Protein AF-A0A9E2Q7W4-F1 (afdb_monomer_lite)

Structure (mmCIF, N/CA/C/O backbone):
data_AF-A0A9E2Q7W4-F1
#
_entry.id   AF-A0A9E2Q7W4-F1
#
loop_
_atom_site.group_PDB
_atom_site.id
_atom_site.type_symbol
_atom_site.label_atom_id
_atom_site.label_alt_id
_atom_site.label_comp_id
_atom_site.label_asym_id
_atom_site.label_entity_id
_atom_site.label_seq_id
_atom_site.pdbx_PDB_ins_code
_atom_site.Cartn_x
_atom_site.Cartn_y
_atom_site.Cartn_z
_atom_site.occupancy
_atom_site.B_iso_or_equiv
_atom_site.auth_seq_id
_atom_site.auth_comp_id
_atom_site.auth_asym_id
_atom_site.auth_atom_id
_atom_site.pdbx_PDB_model_num
ATOM 1 N N . MET A 1 1 ? -16.499 23.126 -1.987 1.00 32.62 1 MET A N 1
ATOM 2 C CA . MET A 1 1 ? -16.090 21.706 -2.023 1.00 32.62 1 MET A CA 1
ATOM 3 C C . MET A 1 1 ? -14.965 21.587 -3.031 1.00 32.62 1 MET A C 1
ATOM 5 O O . MET A 1 1 ? -15.229 21.824 -4.205 1.00 32.62 1 MET A O 1
ATOM 9 N N . PRO A 1 2 ? -13.710 21.384 -2.605 1.00 32.09 2 PRO A N 1
ATOM 10 C CA . PRO A 1 2 ? -12.609 21.330 -3.549 1.00 32.09 2 PRO A CA 1
ATOM 11 C C . PRO A 1 2 ? -12.716 20.025 -4.335 1.00 32.09 2 PRO A C 1
ATOM 13 O O . PRO A 1 2 ? -12.891 18.950 -3.761 1.00 32.09 2 PRO A O 1
ATOM 16 N N . GLY A 1 3 ? -12.701 20.165 -5.659 1.00 30.33 3 GLY A N 1
ATOM 17 C CA . GLY A 1 3 ? -12.830 19.070 -6.602 1.00 30.33 3 GLY A CA 1
ATOM 18 C C . GLY A 1 3 ? -11.755 18.015 -6.384 1.00 30.33 3 GLY A C 1
ATOM 19 O O . GLY A 1 3 ? -10.609 18.319 -6.052 1.00 30.33 3 GLY A O 1
ATOM 20 N N . VAL A 1 4 ? -12.151 16.763 -6.583 1.00 38.69 4 VAL A N 1
ATOM 21 C CA . VAL A 1 4 ? -11.257 15.610 -6.585 1.00 38.69 4 VAL A CA 1
ATOM 22 C C . VAL A 1 4 ? -10.368 15.744 -7.821 1.00 38.69 4 VAL A C 1
ATOM 24 O O . VAL A 1 4 ? -10.715 15.307 -8.916 1.00 38.69 4 VAL A O 1
ATOM 27 N N . ALA A 1 5 ? -9.253 16.457 -7.659 1.00 35.28 5 ALA A N 1
ATOM 28 C CA . ALA A 1 5 ? -8.206 16.550 -8.658 1.00 35.28 5 ALA A CA 1
ATOM 29 C C . ALA A 1 5 ? -7.738 15.128 -8.976 1.00 35.28 5 ALA A C 1
ATOM 31 O O . ALA A 1 5 ? -7.429 14.345 -8.074 1.00 35.28 5 ALA A O 1
ATOM 32 N N . GLY A 1 6 ? -7.756 14.791 -10.265 1.00 33.75 6 GLY A N 1
ATOM 33 C CA . GLY A 1 6 ? -7.394 13.476 -10.768 1.00 33.75 6 GLY A CA 1
ATOM 34 C C . GLY A 1 6 ? -6.060 12.990 -10.207 1.00 33.75 6 GLY A C 1
ATOM 35 O O . GLY A 1 6 ? -5.162 13.785 -9.942 1.00 33.75 6 GLY A O 1
ATOM 36 N N . SER A 1 7 ? -5.965 11.668 -10.039 1.00 37.84 7 SER A N 1
ATOM 37 C CA . SER A 1 7 ? -4.773 10.917 -9.637 1.00 37.84 7 SER A CA 1
ATOM 38 C C . SER A 1 7 ? -3.498 11.518 -10.243 1.00 37.84 7 SER A C 1
ATOM 40 O O . SER A 1 7 ? -3.127 11.234 -11.386 1.00 37.84 7 SER A O 1
ATOM 42 N N . SER A 1 8 ? -2.826 12.383 -9.482 1.00 36.53 8 SER A N 1
ATOM 43 C CA . SER A 1 8 ? -1.510 12.875 -9.841 1.00 36.53 8 SER A CA 1
ATOM 44 C C . SER A 1 8 ? -0.581 11.674 -9.737 1.00 36.53 8 SER A C 1
ATOM 46 O O . SER A 1 8 ? -0.469 11.028 -8.694 1.00 36.53 8 SER A O 1
ATOM 48 N N . ARG A 1 9 ? 0.057 11.296 -10.850 1.00 42.31 9 ARG A N 1
ATOM 49 C CA . ARG A 1 9 ? 1.160 10.336 -10.800 1.00 42.31 9 ARG A CA 1
ATOM 50 C C . ARG A 1 9 ? 2.258 10.977 -9.963 1.00 42.31 9 ARG A C 1
ATOM 52 O O . ARG A 1 9 ? 3.046 11.765 -10.478 1.00 42.31 9 ARG A O 1
ATOM 59 N N . VAL A 1 10 ? 2.283 10.655 -8.676 1.00 55.50 10 VAL A N 1
ATOM 60 C CA . VAL A 1 10 ? 3.348 11.066 -7.770 1.00 55.50 10 VAL A CA 1
ATOM 61 C C . VAL A 1 10 ? 4.650 10.535 -8.363 1.00 55.50 10 VAL A C 1
ATOM 63 O O . VAL A 1 10 ? 4.781 9.340 -8.646 1.00 55.50 10 VAL A O 1
ATOM 66 N N . SER A 1 11 ? 5.592 11.433 -8.654 1.00 67.69 11 SER A N 1
ATOM 67 C CA . SER A 1 11 ? 6.884 11.019 -9.203 1.00 67.69 11 SER A CA 1
ATOM 68 C C . SER A 1 11 ? 7.579 10.092 -8.200 1.00 67.69 11 SER A C 1
ATOM 70 O O . SER A 1 11 ? 7.410 10.256 -6.992 1.00 67.69 11 SER A O 1
ATOM 72 N N . ARG A 1 12 ? 8.383 9.122 -8.666 1.00 67.38 12 ARG A N 1
ATOM 73 C CA . ARG A 1 12 ? 9.131 8.217 -7.765 1.00 67.38 12 ARG A CA 1
ATOM 74 C C . ARG A 1 12 ? 9.903 8.981 -6.682 1.00 67.38 12 ARG A C 1
ATOM 76 O O . ARG A 1 12 ? 9.838 8.603 -5.524 1.00 67.38 12 ARG A O 1
ATOM 83 N N . ARG A 1 13 ? 10.479 10.131 -7.045 1.00 68.94 13 ARG A N 1
ATOM 84 C CA . ARG A 1 13 ? 11.173 11.044 -6.124 1.00 68.94 13 ARG A CA 1
ATOM 85 C C . ARG A 1 13 ? 10.277 11.578 -5.006 1.00 68.94 13 ARG A C 1
ATOM 87 O O . ARG A 1 13 ? 10.716 11.721 -3.875 1.00 68.94 13 ARG A O 1
ATOM 94 N N . GLN A 1 14 ? 9.024 11.884 -5.319 1.00 75.25 14 GLN A N 1
ATOM 95 C CA . GLN A 1 14 ? 8.074 12.401 -4.343 1.00 75.25 14 GLN A CA 1
ATOM 96 C C . GLN A 1 14 ? 7.533 11.282 -3.436 1.00 75.25 14 GLN A C 1
ATOM 98 O O . GLN A 1 14 ? 7.292 11.534 -2.261 1.00 75.25 14 GLN A O 1
ATOM 103 N N . MET A 1 15 ? 7.424 10.041 -3.929 1.00 71.88 15 MET A N 1
ATOM 104 C CA . MET A 1 15 ? 7.174 8.880 -3.059 1.00 71.88 15 MET A CA 1
ATOM 105 C C . MET A 1 15 ? 8.353 8.611 -2.121 1.00 71.88 15 MET A C 1
ATOM 107 O O . MET A 1 15 ? 8.132 8.370 -0.939 1.00 71.88 15 MET A O 1
ATOM 111 N N . ASP A 1 16 ? 9.590 8.702 -2.621 1.00 75.06 16 ASP A N 1
ATOM 112 C CA . ASP A 1 16 ? 10.787 8.532 -1.790 1.00 75.06 16 ASP A CA 1
ATOM 113 C C . ASP A 1 16 ? 10.833 9.582 -0.671 1.00 75.06 16 ASP A C 1
ATOM 115 O O . ASP A 1 16 ? 11.148 9.244 0.467 1.00 75.06 16 ASP A O 1
ATOM 119 N N . PHE A 1 17 ? 10.454 10.832 -0.958 1.00 77.94 17 PHE A N 1
ATOM 120 C CA . PHE A 1 17 ? 10.334 11.877 0.061 1.00 77.94 17 PHE A CA 1
ATOM 121 C C . PHE A 1 17 ? 9.271 11.542 1.120 1.00 77.94 17 PHE A C 1
ATOM 123 O O . PHE A 1 17 ? 9.559 11.588 2.312 1.00 77.94 17 PHE A O 1
ATOM 130 N N . LEU A 1 18 ? 8.061 11.157 0.697 1.00 76.75 18 LEU A N 1
ATOM 131 C CA . LEU A 1 18 ? 6.958 10.839 1.613 1.00 76.75 18 LEU A CA 1
ATOM 132 C C . LEU A 1 18 ? 7.257 9.623 2.502 1.00 76.75 18 LEU A C 1
ATOM 134 O O . LEU A 1 18 ? 6.888 9.615 3.672 1.00 76.75 18 LEU A O 1
ATOM 138 N N . PHE A 1 19 ? 7.923 8.600 1.966 1.00 80.31 19 PHE A N 1
ATOM 139 C CA . PHE A 1 19 ? 8.198 7.365 2.705 1.00 80.31 19 PHE A CA 1
ATOM 140 C C . PHE A 1 19 ? 9.473 7.413 3.555 1.00 80.31 19 PHE A C 1
ATOM 142 O O . PHE A 1 19 ? 9.683 6.522 4.371 1.00 80.31 19 PHE A O 1
ATOM 149 N N . ASN A 1 20 ? 10.316 8.436 3.407 1.00 82.62 20 ASN A N 1
ATOM 150 C CA . ASN A 1 20 ? 11.450 8.669 4.307 1.00 82.62 20 ASN A CA 1
ATOM 151 C C . ASN A 1 20 ? 11.136 9.697 5.405 1.00 82.62 20 ASN A C 1
ATOM 153 O O . ASN A 1 20 ? 12.053 10.154 6.085 1.00 82.62 20 ASN A O 1
ATOM 157 N N . SER A 1 21 ? 9.863 10.061 5.605 1.00 87.25 21 SER A N 1
ATOM 158 C CA . SER A 1 21 ? 9.488 10.880 6.759 1.00 87.25 21 SER A CA 1
ATOM 159 C C . SER A 1 21 ? 9.788 10.116 8.063 1.00 87.25 21 SER A C 1
ATOM 161 O O . SER A 1 21 ? 9.582 8.895 8.112 1.00 87.25 21 SER A O 1
ATOM 163 N N . PRO A 1 22 ? 10.261 10.790 9.128 1.00 88.94 22 PRO A N 1
ATOM 164 C CA . PRO A 1 22 ? 10.526 10.142 10.412 1.00 88.94 22 PRO A CA 1
ATOM 165 C C . PRO A 1 22 ? 9.306 9.399 10.968 1.00 88.94 22 PRO A C 1
ATOM 167 O O . PRO A 1 22 ? 9.436 8.300 11.504 1.00 88.94 22 PRO A O 1
ATOM 170 N N . GLU A 1 23 ? 8.109 9.960 10.785 1.00 89.69 23 GLU A N 1
ATOM 171 C CA . GLU A 1 23 ? 6.844 9.356 11.203 1.00 89.69 23 GLU A CA 1
ATOM 172 C C . GLU A 1 23 ? 6.563 8.067 10.431 1.00 89.69 23 GLU A C 1
ATOM 174 O O . GLU A 1 23 ? 6.182 7.058 11.023 1.00 89.69 23 GLU A O 1
ATOM 179 N N . PHE A 1 24 ? 6.770 8.073 9.111 1.00 87.81 24 PHE A N 1
ATOM 180 C CA . PHE A 1 24 ? 6.562 6.887 8.288 1.00 87.81 24 PHE A CA 1
ATOM 181 C C . PHE A 1 24 ? 7.545 5.775 8.660 1.00 87.81 24 PHE A C 1
ATOM 183 O O . PHE A 1 24 ? 7.130 4.634 8.864 1.00 87.81 24 PHE A O 1
ATOM 190 N N . VAL A 1 25 ? 8.835 6.103 8.783 1.00 90.12 25 VAL A N 1
ATOM 191 C CA . VAL A 1 25 ? 9.883 5.143 9.158 1.00 90.12 25 VAL A CA 1
ATOM 192 C C . VAL A 1 25 ? 9.611 4.567 10.550 1.00 90.12 25 VAL A C 1
ATOM 194 O O . VAL A 1 25 ? 9.680 3.350 10.728 1.00 90.12 25 VAL A O 1
ATOM 197 N N . GLY A 1 26 ? 9.232 5.415 11.511 1.00 90.25 26 GLY A N 1
ATOM 198 C CA . GLY A 1 26 ? 8.861 4.998 12.862 1.00 90.25 26 GLY A CA 1
ATOM 199 C C . GLY A 1 26 ? 7.664 4.048 12.872 1.00 90.25 26 GLY A C 1
ATOM 200 O O . GLY A 1 26 ? 7.756 2.948 13.415 1.00 90.25 26 GLY A O 1
ATOM 201 N N . ASN A 1 27 ? 6.574 4.418 12.194 1.00 88.94 27 ASN A N 1
ATOM 202 C CA . ASN A 1 27 ? 5.373 3.585 12.083 1.00 88.94 27 ASN A CA 1
ATOM 203 C C . ASN A 1 27 ? 5.659 2.246 11.396 1.00 88.94 27 ASN A C 1
ATOM 205 O O . ASN A 1 27 ? 5.178 1.201 11.844 1.00 88.94 27 ASN A O 1
ATOM 209 N N . LEU A 1 28 ? 6.452 2.259 10.320 1.00 86.44 28 LEU A N 1
ATOM 210 C CA . LEU A 1 28 ? 6.853 1.039 9.630 1.00 86.44 28 LEU A CA 1
ATOM 211 C C . LEU A 1 28 ? 7.684 0.145 10.550 1.00 86.44 28 LEU A C 1
ATOM 213 O O . LEU A 1 28 ? 7.425 -1.053 10.599 1.00 86.44 28 LEU A O 1
ATOM 217 N N . GLY A 1 29 ? 8.615 0.721 11.313 1.00 89.31 29 GLY A N 1
ATOM 218 C CA . GLY A 1 29 ? 9.413 0.000 12.299 1.00 89.31 29 GLY A CA 1
ATOM 219 C C . GLY A 1 29 ? 8.557 -0.646 13.389 1.00 89.31 29 GLY A C 1
ATOM 220 O O . GLY A 1 29 ? 8.735 -1.823 13.708 1.00 89.31 29 GLY A O 1
ATOM 221 N N . THR A 1 30 ? 7.555 0.072 13.905 1.00 87.69 30 THR A N 1
ATOM 222 C CA . THR A 1 30 ? 6.566 -0.487 14.839 1.00 87.69 30 THR A CA 1
ATOM 223 C C . THR A 1 30 ? 5.801 -1.652 14.213 1.00 87.69 30 THR A C 1
ATOM 2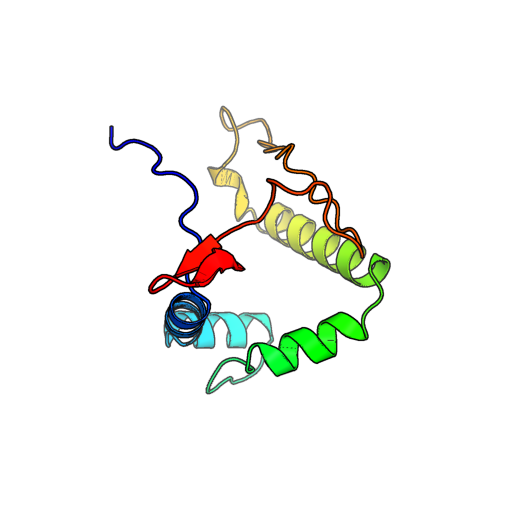25 O O . THR A 1 30 ? 5.679 -2.711 14.831 1.00 87.69 30 THR A O 1
ATOM 228 N N . LEU A 1 31 ? 5.329 -1.495 12.972 1.00 81.12 31 LEU A N 1
ATOM 229 C CA . LEU A 1 31 ? 4.571 -2.525 12.262 1.00 81.12 31 LEU A CA 1
ATOM 230 C C . LEU A 1 31 ? 5.417 -3.775 11.983 1.00 81.12 31 LEU A C 1
ATOM 232 O O . LEU A 1 31 ? 4.943 -4.897 12.163 1.00 81.12 31 LEU A O 1
ATOM 236 N N . SER A 1 32 ? 6.672 -3.592 11.571 1.00 82.31 32 SER A N 1
ATOM 237 C CA . SER A 1 32 ? 7.608 -4.683 11.297 1.00 82.31 32 SER A CA 1
ATOM 238 C C . SER A 1 32 ? 8.280 -5.237 12.552 1.00 82.31 32 SER A C 1
ATOM 240 O O . SER A 1 32 ? 9.013 -6.218 12.451 1.00 82.31 32 SER A O 1
ATOM 242 N N . ARG A 1 33 ? 8.056 -4.620 13.722 1.00 87.56 33 ARG A N 1
ATOM 243 C CA . ARG A 1 33 ? 8.754 -4.909 14.987 1.00 87.56 33 ARG A CA 1
ATOM 244 C C . ARG A 1 33 ? 10.278 -4.840 14.841 1.00 87.56 33 ARG A C 1
ATOM 246 O O . ARG A 1 33 ? 11.002 -5.687 15.357 1.00 87.56 33 ARG A O 1
ATOM 253 N N . GLN A 1 34 ? 10.759 -3.843 14.103 1.00 88.19 34 GLN A N 1
ATOM 254 C CA . GLN A 1 34 ? 12.182 -3.606 13.858 1.00 88.19 34 GLN A CA 1
ATOM 255 C C . GLN A 1 34 ? 12.502 -2.128 14.047 1.00 88.19 34 GLN A C 1
ATOM 257 O O . GLN A 1 34 ? 11.691 -1.262 13.731 1.00 88.19 34 GLN A O 1
ATOM 262 N N . LYS A 1 35 ? 13.709 -1.827 14.526 1.00 88.12 35 LYS A N 1
ATOM 263 C CA . LYS A 1 35 ? 14.220 -0.459 14.489 1.00 88.12 35 LYS A CA 1
ATOM 264 C C . LYS A 1 35 ? 14.693 -0.170 13.065 1.00 88.12 35 LYS A C 1
ATOM 266 O O . LYS A 1 35 ? 15.587 -0.852 12.572 1.00 88.12 35 LYS A O 1
ATOM 271 N N . LEU A 1 36 ? 14.069 0.804 12.412 1.00 86.94 36 LEU A N 1
ATOM 272 C CA . LEU A 1 36 ? 14.421 1.236 11.064 1.00 86.94 36 LEU A CA 1
ATOM 273 C C . LEU A 1 36 ? 14.978 2.656 11.129 1.00 86.94 36 LEU A C 1
ATOM 275 O O . LEU A 1 36 ? 14.326 3.541 11.671 1.00 86.94 36 LEU A O 1
ATOM 279 N N . ASP A 1 37 ? 16.156 2.866 10.547 1.00 83.50 37 ASP A N 1
ATOM 280 C CA . ASP A 1 37 ? 16.730 4.209 10.387 1.00 83.50 37 ASP A CA 1
ATOM 281 C C . ASP A 1 37 ? 16.289 4.854 9.060 1.00 83.50 37 ASP A C 1
ATOM 283 O O . ASP A 1 37 ? 16.262 6.073 8.923 1.00 83.50 37 ASP A O 1
ATOM 287 N N . ARG A 1 38 ? 15.931 4.029 8.066 1.00 82.62 38 ARG A N 1
ATOM 288 C CA . ARG A 1 38 ? 15.388 4.442 6.764 1.00 82.62 38 ARG A CA 1
ATOM 289 C C . ARG A 1 38 ? 14.588 3.313 6.123 1.00 82.62 38 ARG A C 1
ATOM 291 O O . ARG A 1 38 ? 14.786 2.143 6.460 1.00 82.62 38 ARG A O 1
ATOM 298 N N . ILE A 1 39 ? 13.748 3.640 5.143 1.00 86.19 39 ILE A N 1
ATOM 299 C CA . ILE A 1 39 ? 13.078 2.612 4.340 1.00 86.19 39 ILE A CA 1
ATOM 300 C C . ILE A 1 39 ? 14.051 1.925 3.362 1.00 86.19 39 ILE A C 1
ATOM 302 O O . ILE A 1 39 ? 15.016 2.544 2.899 1.00 86.19 39 ILE A O 1
ATOM 306 N N . PRO A 1 40 ? 13.811 0.650 3.000 1.00 82.12 40 PRO A N 1
ATOM 307 C CA . PRO A 1 40 ? 14.538 0.006 1.913 1.00 82.12 40 PRO A CA 1
ATOM 308 C C . PRO A 1 40 ? 14.354 0.773 0.600 1.00 82.12 40 PRO A C 1
ATOM 310 O O . PRO A 1 40 ? 13.259 1.247 0.298 1.00 82.12 40 PRO A O 1
ATOM 313 N N . HIS A 1 41 ? 15.415 0.852 -0.207 1.00 82.12 41 HIS A N 1
ATOM 314 C CA . HIS A 1 41 ? 15.339 1.483 -1.523 1.00 82.12 41 HIS A CA 1
ATOM 315 C C . HIS A 1 41 ? 14.290 0.787 -2.405 1.00 82.12 41 HIS A C 1
ATOM 317 O O . HIS A 1 41 ? 14.113 -0.435 -2.330 1.00 82.12 41 HIS A O 1
ATOM 323 N N . ASN A 1 42 ? 13.625 1.553 -3.274 1.00 79.06 42 ASN A N 1
ATOM 324 C CA . ASN A 1 42 ? 12.548 1.053 -4.132 1.00 79.06 42 ASN A CA 1
ATOM 325 C C . ASN A 1 42 ? 12.993 -0.156 -4.973 1.00 79.06 42 ASN A C 1
ATOM 327 O O . ASN A 1 42 ? 12.273 -1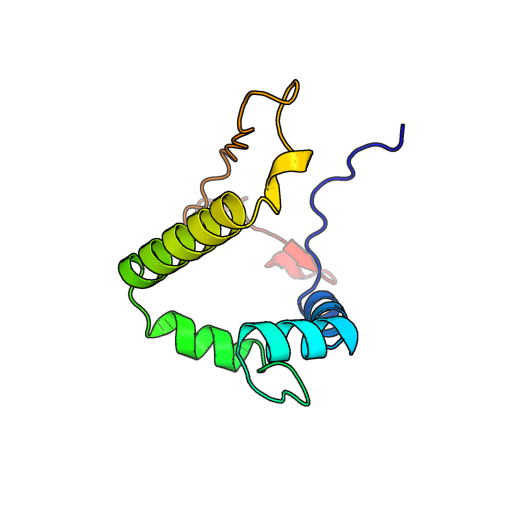.148 -5.071 1.00 79.06 42 ASN A O 1
ATOM 331 N N . ASP A 1 43 ? 14.224 -0.122 -5.491 1.00 82.62 43 ASP A N 1
ATOM 332 C CA . ASP A 1 43 ? 14.790 -1.238 -6.256 1.00 82.62 43 ASP A CA 1
ATOM 333 C C . ASP A 1 43 ? 14.902 -2.515 -5.422 1.00 82.62 43 ASP A C 1
ATOM 335 O O . ASP A 1 43 ? 14.555 -3.590 -5.905 1.00 82.62 43 ASP A O 1
ATOM 339 N N . THR A 1 44 ? 15.319 -2.414 -4.157 1.00 84.31 44 THR A N 1
ATOM 340 C CA . THR A 1 44 ? 15.415 -3.564 -3.247 1.00 84.31 44 THR A CA 1
ATOM 341 C C . THR A 1 44 ? 14.048 -4.208 -3.039 1.00 84.31 44 THR A C 1
ATOM 343 O O . THR A 1 44 ? 13.913 -5.429 -3.146 1.00 84.31 44 THR A O 1
ATOM 346 N N . LEU A 1 45 ? 13.015 -3.392 -2.812 1.00 83.56 45 LEU A N 1
ATOM 347 C CA . LEU A 1 45 ? 11.636 -3.870 -2.700 1.00 83.56 45 LEU A CA 1
ATOM 348 C C . LEU A 1 45 ? 11.161 -4.503 -4.011 1.00 83.56 45 LEU A C 1
ATOM 350 O O . LEU A 1 45 ? 10.557 -5.574 -4.000 1.00 83.56 45 LEU A O 1
ATOM 354 N N . ALA A 1 46 ? 11.476 -3.890 -5.153 1.00 86.00 46 ALA A N 1
ATOM 355 C CA . ALA A 1 46 ? 11.117 -4.422 -6.459 1.00 86.00 46 ALA A CA 1
ATOM 356 C C . ALA A 1 46 ? 11.785 -5.779 -6.732 1.00 86.00 46 ALA A C 1
ATOM 358 O O . ALA A 1 46 ? 11.125 -6.691 -7.231 1.00 86.00 46 ALA A O 1
ATOM 359 N N . TYR A 1 47 ? 13.068 -5.945 -6.396 1.00 89.88 47 TYR A N 1
ATOM 360 C CA . TYR A 1 47 ? 13.775 -7.221 -6.525 1.00 89.88 47 TYR A CA 1
ATOM 361 C C . TYR A 1 47 ? 13.168 -8.310 -5.643 1.00 89.88 47 TYR A C 1
ATOM 363 O O . TYR A 1 47 ? 13.014 -9.440 -6.107 1.00 89.88 47 TYR A O 1
ATOM 371 N N . LEU A 1 48 ? 12.787 -7.975 -4.408 1.00 87.50 48 LEU A N 1
ATOM 372 C CA . LEU A 1 48 ? 12.085 -8.896 -3.519 1.00 87.50 48 LEU A CA 1
ATOM 373 C C . LEU A 1 48 ? 10.737 -9.314 -4.120 1.00 87.50 48 LEU A C 1
ATOM 375 O O . LEU A 1 48 ? 10.473 -10.505 -4.262 1.00 87.50 48 LEU A O 1
ATOM 379 N N . CYS A 1 49 ? 9.916 -8.351 -4.544 1.00 87.00 49 CYS A N 1
ATOM 380 C CA . CYS A 1 49 ? 8.600 -8.616 -5.125 1.00 87.00 49 CYS A CA 1
ATOM 381 C C . CYS A 1 49 ? 8.667 -9.508 -6.371 1.00 87.00 49 CYS A C 1
ATOM 383 O O . CYS A 1 49 ? 7.789 -10.343 -6.555 1.00 87.00 49 CYS A O 1
ATOM 385 N N . ARG A 1 50 ? 9.717 -9.394 -7.199 1.00 89.88 50 ARG A N 1
ATOM 386 C CA . ARG A 1 50 ? 9.917 -10.280 -8.364 1.00 89.88 50 ARG A CA 1
ATOM 387 C C . ARG A 1 50 ? 10.125 -11.749 -7.990 1.00 89.88 50 ARG A C 1
ATOM 389 O O . ARG A 1 50 ? 9.910 -12.612 -8.832 1.00 89.88 50 ARG A O 1
ATOM 396 N N . ARG A 1 51 ? 10.573 -12.035 -6.765 1.00 92.56 51 ARG A N 1
ATOM 397 C CA . ARG A 1 51 ? 10.823 -13.398 -6.267 1.00 92.56 51 ARG A CA 1
ATOM 398 C C . ARG A 1 51 ? 9.624 -13.991 -5.527 1.00 92.56 51 ARG A C 1
ATOM 400 O O . ARG A 1 51 ? 9.621 -15.185 -5.248 1.00 92.56 51 ARG A O 1
ATOM 407 N N . ILE A 1 52 ? 8.623 -13.177 -5.198 1.00 91.88 52 ILE A N 1
ATOM 408 C CA . ILE A 1 52 ? 7.418 -13.617 -4.495 1.00 91.88 52 ILE A CA 1
ATOM 409 C C . ILE A 1 52 ? 6.356 -13.975 -5.534 1.00 91.88 52 ILE A C 1
ATOM 411 O O . ILE A 1 52 ? 6.084 -13.202 -6.453 1.00 91.88 52 ILE A O 1
ATOM 415 N N . SER A 1 53 ? 5.728 -15.144 -5.389 1.00 93.50 53 SER A N 1
ATOM 416 C CA . SER A 1 53 ? 4.655 -15.531 -6.306 1.00 93.50 53 SER A CA 1
ATOM 417 C C . SER A 1 53 ? 3.441 -14.595 -6.162 1.00 93.50 53 SER A C 1
ATOM 419 O O . SER A 1 53 ? 3.127 -14.147 -5.051 1.00 93.50 53 SER A O 1
ATOM 421 N N . PRO A 1 54 ? 2.689 -14.333 -7.246 1.00 90.69 54 PRO A N 1
ATOM 422 C CA . PRO A 1 54 ? 1.471 -13.525 -7.170 1.00 90.69 54 PRO A CA 1
ATOM 423 C C . PRO A 1 54 ? 0.457 -14.034 -6.132 1.00 90.69 54 PRO A C 1
ATOM 425 O O . PRO A 1 54 ? -0.209 -13.234 -5.473 1.00 90.69 54 PRO A O 1
ATOM 428 N N . ASN A 1 55 ? 0.376 -15.355 -5.933 1.00 93.69 55 ASN A N 1
ATOM 429 C CA . ASN A 1 55 ? -0.527 -15.971 -4.959 1.00 93.69 55 ASN A CA 1
ATOM 430 C C . ASN A 1 55 ? -0.131 -15.672 -3.507 1.00 93.69 55 ASN A C 1
ATOM 432 O O . ASN A 1 55 ? -1.010 -15.501 -2.661 1.00 93.69 55 ASN A O 1
ATOM 436 N N . GLU A 1 56 ? 1.164 -15.587 -3.196 1.00 92.69 56 GLU A N 1
ATOM 437 C CA . GLU A 1 56 ? 1.615 -15.172 -1.861 1.00 92.69 56 GLU A CA 1
ATOM 438 C C . GLU A 1 56 ? 1.294 -13.696 -1.603 1.00 92.69 56 GLU A C 1
ATOM 440 O O . GLU A 1 56 ? 0.762 -13.350 -0.549 1.00 92.69 56 GLU A O 1
ATOM 445 N N . LEU A 1 57 ? 1.508 -12.823 -2.595 1.00 89.81 57 LEU A N 1
ATOM 446 C CA . LEU A 1 57 ? 1.121 -11.411 -2.485 1.00 89.81 57 LEU A CA 1
ATOM 447 C C . LEU A 1 57 ? -0.394 -11.241 -2.302 1.00 89.81 57 LEU A C 1
ATOM 449 O O . LEU A 1 57 ? -0.836 -10.373 -1.547 1.00 89.81 57 LEU A O 1
ATOM 453 N N . HIS A 1 58 ? -1.202 -12.075 -2.963 1.00 91.00 58 HIS A N 1
ATOM 454 C CA . HIS A 1 58 ? -2.648 -12.089 -2.765 1.00 91.00 58 HIS A CA 1
ATOM 455 C C . HIS A 1 58 ? -3.018 -12.488 -1.329 1.00 91.00 58 HIS A C 1
ATOM 457 O O . HIS A 1 58 ? -3.797 -11.788 -0.679 1.00 91.00 58 HIS A O 1
ATOM 463 N N . ARG A 1 59 ? -2.417 -13.564 -0.802 1.00 93.94 59 ARG A N 1
ATOM 464 C CA . ARG A 1 59 ? -2.632 -14.012 0.583 1.00 93.94 59 ARG A CA 1
ATOM 465 C C . ARG A 1 59 ? -2.232 -12.949 1.602 1.00 93.94 59 ARG A C 1
ATOM 467 O O . ARG A 1 59 ? -3.001 -12.682 2.526 1.00 93.94 59 ARG A O 1
ATOM 474 N N . LEU A 1 60 ? -1.090 -12.292 1.397 1.00 90.69 60 LEU A N 1
ATOM 475 C CA . LEU A 1 60 ? -0.640 -11.186 2.239 1.00 90.69 60 LEU A CA 1
ATOM 476 C C . LEU A 1 60 ? -1.661 -10.041 2.253 1.00 90.69 60 LEU A C 1
ATOM 478 O O . LEU A 1 60 ? -2.042 -9.570 3.322 1.00 90.69 60 LEU A O 1
ATOM 482 N N . ARG A 1 61 ? -2.169 -9.633 1.084 1.00 90.44 61 ARG A N 1
ATOM 483 C CA . ARG A 1 61 ? -3.186 -8.574 0.987 1.00 90.44 61 ARG A CA 1
ATOM 484 C C . ARG A 1 61 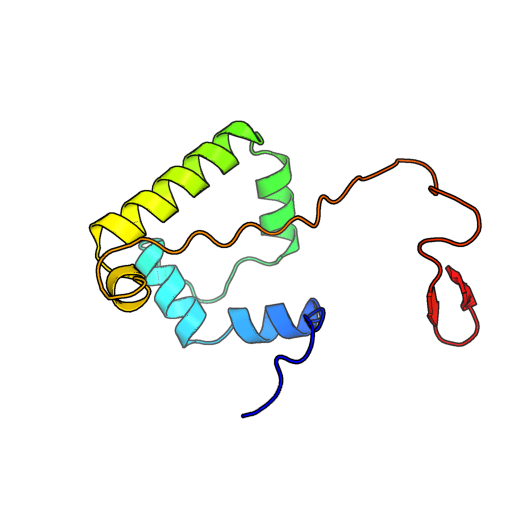? -4.460 -8.933 1.749 1.00 90.44 61 ARG A C 1
ATOM 486 O O . ARG A 1 61 ? -4.979 -8.103 2.491 1.00 90.44 61 ARG A O 1
ATOM 493 N N . VAL A 1 62 ? -4.946 -10.167 1.600 1.00 93.88 62 VAL A N 1
ATOM 494 C CA . VAL A 1 62 ? -6.118 -10.660 2.342 1.00 93.88 62 VAL A CA 1
ATOM 495 C C . VAL A 1 62 ? -5.868 -10.613 3.849 1.00 93.88 62 VAL A C 1
ATOM 497 O O . VAL A 1 62 ? -6.748 -10.195 4.602 1.00 93.88 62 VAL A O 1
ATOM 500 N N . HIS A 1 63 ? -4.674 -11.008 4.296 1.00 94.25 63 HIS A N 1
ATOM 501 C CA . HIS A 1 63 ? -4.297 -10.939 5.704 1.00 94.25 63 HIS A CA 1
ATOM 502 C C . HIS A 1 63 ? -4.296 -9.494 6.225 1.00 94.25 63 HIS A C 1
ATOM 504 O O . HIS A 1 63 ? -4.922 -9.223 7.246 1.00 94.25 63 HIS A O 1
ATOM 510 N N . MET A 1 64 ? -3.683 -8.554 5.497 1.00 90.81 64 MET A N 1
ATOM 511 C CA . MET A 1 64 ? -3.657 -7.134 5.872 1.00 90.81 64 MET A CA 1
ATOM 512 C C . MET A 1 64 ? -5.067 -6.547 6.007 1.00 90.81 64 MET A C 1
ATOM 514 O O . MET A 1 64 ? -5.378 -5.925 7.020 1.00 90.81 64 MET A O 1
ATOM 518 N N . VAL A 1 65 ? -5.945 -6.788 5.026 1.00 90.06 65 VAL A N 1
ATOM 519 C CA . VAL A 1 65 ? -7.335 -6.297 5.062 1.00 90.06 65 VAL A CA 1
ATOM 520 C C . VAL A 1 65 ? -8.095 -6.888 6.249 1.00 90.06 65 VAL A C 1
ATOM 522 O O . VAL A 1 65 ? -8.772 -6.161 6.973 1.00 90.06 65 VAL A O 1
ATOM 525 N N . ARG A 1 66 ? -7.949 -8.194 6.502 1.00 92.19 66 ARG A N 1
ATOM 526 C CA . ARG A 1 66 ? -8.561 -8.844 7.670 1.00 92.19 66 ARG A CA 1
ATOM 527 C C . ARG A 1 66 ? -8.083 -8.232 8.981 1.00 92.19 66 ARG A C 1
ATOM 529 O O . ARG A 1 66 ? -8.909 -8.017 9.863 1.00 92.19 66 ARG A O 1
ATOM 536 N N . SER A 1 67 ? -6.791 -7.942 9.110 1.00 91.75 67 SER A N 1
ATOM 537 C CA . SER A 1 67 ? -6.236 -7.308 10.308 1.00 91.75 67 SER A CA 1
ATOM 538 C C . SER A 1 67 ? -6.821 -5.915 10.534 1.00 91.75 67 SER A C 1
ATOM 540 O O . SER A 1 67 ? -7.247 -5.627 11.647 1.00 91.75 67 SER A O 1
ATOM 542 N N . LEU A 1 68 ? -6.950 -5.101 9.481 1.00 90.19 68 LEU A N 1
ATOM 543 C CA . LEU A 1 68 ? -7.556 -3.765 9.561 1.00 90.19 68 LEU A CA 1
ATOM 544 C C . LEU A 1 68 ? -9.041 -3.798 9.954 1.00 90.19 68 LEU A C 1
ATOM 546 O O . LEU A 1 68 ? -9.494 -2.968 10.741 1.00 90.19 68 LEU A O 1
ATOM 550 N N . ILE A 1 69 ? -9.800 -4.770 9.437 1.00 89.50 69 ILE A N 1
ATOM 551 C CA . ILE A 1 69 ? -11.202 -4.980 9.830 1.00 89.50 69 ILE A CA 1
ATOM 552 C C . ILE A 1 69 ? -11.278 -5.405 11.303 1.00 89.50 69 ILE A C 1
ATOM 554 O O . ILE A 1 69 ? -12.081 -4.868 12.062 1.00 89.50 69 ILE A O 1
ATOM 558 N N . ARG A 1 70 ? -10.423 -6.343 11.732 1.00 92.44 70 ARG A N 1
ATOM 559 C CA . ARG A 1 70 ? -10.406 -6.850 13.116 1.00 92.44 70 ARG A CA 1
ATOM 560 C C . ARG A 1 70 ? -9.952 -5.811 14.134 1.00 92.44 70 ARG A C 1
ATOM 562 O O . ARG A 1 70 ? -10.405 -5.881 15.269 1.00 92.44 70 ARG A O 1
ATOM 569 N N . SER A 1 71 ? -9.091 -4.870 13.751 1.00 92.50 71 SER A N 1
ATOM 570 C CA . SER A 1 71 ? -8.643 -3.775 14.619 1.00 92.50 71 SER A CA 1
ATOM 571 C C . SER A 1 71 ? -9.557 -2.551 14.579 1.00 92.50 71 SER A C 1
ATOM 573 O O . SER A 1 71 ? -9.202 -1.527 15.153 1.00 92.50 71 SER A O 1
ATOM 575 N N . TRP A 1 72 ? -10.690 -2.626 13.866 1.00 90.56 72 TRP A N 1
ATOM 576 C CA . TRP A 1 72 ? -11.670 -1.542 13.723 1.00 90.56 72 TRP A CA 1
ATOM 577 C C . TRP A 1 72 ? -11.085 -0.271 13.087 1.00 90.56 72 TRP A C 1
ATOM 579 O O . TRP A 1 72 ? -11.721 0.779 13.072 1.00 90.56 72 TRP A O 1
ATOM 589 N N . ALA A 1 73 ? -9.903 -0.369 12.472 1.00 91.12 73 ALA A N 1
ATOM 590 C CA . ALA A 1 73 ? -9.228 0.764 11.843 1.00 91.12 73 ALA A CA 1
ATOM 591 C C . ALA A 1 73 ? -10.023 1.333 10.654 1.00 91.12 73 ALA A C 1
ATOM 593 O O . ALA A 1 73 ? -9.850 2.491 10.289 1.00 91.12 73 ALA A O 1
ATOM 594 N N . LEU A 1 74 ? -10.895 0.519 10.050 1.00 88.44 74 LEU A N 1
ATOM 595 C CA . LEU A 1 74 ? -11.758 0.911 8.932 1.00 88.44 74 LEU A CA 1
ATOM 596 C C . LEU A 1 74 ? -13.195 1.240 9.360 1.00 88.44 74 LEU A C 1
ATOM 598 O O . LEU A 1 74 ? -14.017 1.561 8.505 1.00 88.44 74 LEU A O 1
ATOM 602 N N . ASP A 1 75 ? -13.521 1.148 10.651 1.00 90.44 75 ASP A N 1
ATOM 603 C CA . ASP A 1 75 ? -14.908 1.230 11.119 1.00 90.44 75 ASP A CA 1
ATOM 604 C C . ASP A 1 75 ? -15.536 2.613 10.862 1.00 90.44 75 ASP A C 1
ATOM 606 O O . ASP A 1 75 ? -16.676 2.706 10.410 1.00 90.44 75 ASP A O 1
ATOM 610 N N . GLY A 1 76 ? -14.743 3.687 10.982 1.00 90.69 76 GLY A N 1
ATOM 611 C CA . GLY A 1 76 ? -15.161 5.050 10.625 1.00 90.69 76 GLY A CA 1
ATOM 612 C C . GLY A 1 76 ? -15.453 5.264 9.131 1.00 90.69 76 GLY A C 1
ATOM 613 O O . GLY A 1 76 ? -16.046 6.272 8.761 1.00 90.69 76 GLY A O 1
ATOM 614 N N . GLY A 1 77 ? -15.065 4.320 8.266 1.00 89.19 77 GLY A N 1
ATOM 615 C CA . GLY A 1 77 ? -15.350 4.340 6.830 1.00 89.19 77 GLY A CA 1
ATOM 616 C C . GLY A 1 77 ? -16.661 3.653 6.430 1.00 89.19 77 GLY A C 1
ATOM 617 O O . GLY A 1 77 ? -16.914 3.487 5.235 1.00 89.19 77 GLY A O 1
ATOM 618 N N . ARG A 1 78 ? -17.486 3.203 7.388 1.00 91.31 78 ARG A N 1
ATOM 619 C CA . ARG A 1 78 ? -18.752 2.518 7.085 1.00 91.31 78 ARG A CA 1
ATOM 620 C C . ARG A 1 78 ? -19.814 3.463 6.530 1.00 91.31 78 ARG A C 1
ATOM 622 O O . ARG A 1 78 ? -20.129 4.499 7.114 1.00 91.31 78 ARG A O 1
ATOM 629 N N . LEU A 1 79 ? -20.478 3.030 5.463 1.00 92.25 79 LEU A N 1
ATOM 630 C CA . LEU A 1 79 ? -21.650 3.709 4.923 1.00 92.25 79 LEU A CA 1
ATOM 631 C C . LEU A 1 79 ? -22.836 3.535 5.886 1.00 92.25 79 LEU A C 1
ATOM 633 O O . LEU A 1 79 ? -23.220 2.410 6.226 1.00 92.25 79 LEU A O 1
ATOM 637 N N . PHE A 1 80 ? -23.395 4.662 6.339 1.00 93.19 80 PHE A N 1
ATOM 638 C CA . PHE A 1 80 ? -24.447 4.736 7.366 1.00 93.19 80 PHE A CA 1
ATOM 639 C C . PHE A 1 80 ? -24.101 3.995 8.671 1.00 93.19 80 PHE A C 1
ATOM 641 O O . PHE A 1 80 ? -24.989 3.472 9.340 1.00 93.19 80 PHE A O 1
ATOM 648 N N . GLY A 1 81 ? -22.810 3.860 9.000 1.00 89.94 81 GLY A N 1
ATOM 649 C CA . GLY A 1 81 ? -22.351 3.105 10.174 1.00 89.94 81 GLY A CA 1
ATOM 650 C C . GLY A 1 81 ? -22.616 1.593 10.113 1.00 89.94 81 GLY A C 1
ATOM 651 O O . G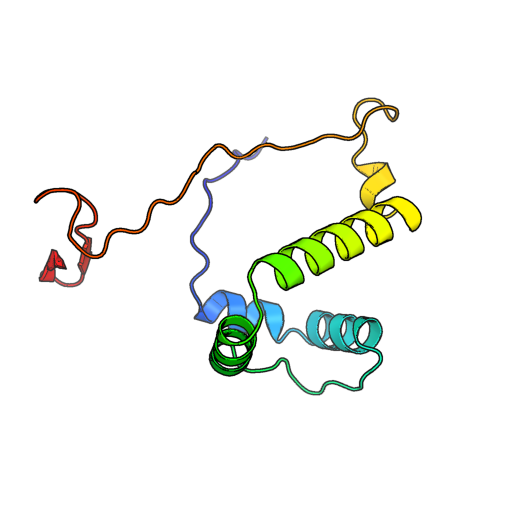LY A 1 81 ? -22.314 0.877 11.062 1.00 89.94 81 GLY A O 1
ATOM 652 N N . LYS A 1 82 ? -23.161 1.077 9.004 1.00 90.94 82 LYS A N 1
ATOM 653 C CA . LYS A 1 82 ? -23.610 -0.318 8.890 1.00 90.94 82 LYS A CA 1
ATOM 654 C C . LYS A 1 82 ? -22.812 -1.104 7.860 1.00 90.94 82 LYS A C 1
ATOM 656 O O . LYS A 1 82 ? -22.384 -2.222 8.147 1.00 90.94 82 LYS A O 1
ATOM 661 N N . TRP A 1 83 ? -22.591 -0.525 6.683 1.00 92.38 83 TRP A N 1
ATOM 662 C CA . TRP A 1 83 ? -22.104 -1.258 5.518 1.00 92.38 83 TRP A CA 1
ATOM 663 C C . TRP A 1 83 ? -20.639 -0.958 5.217 1.00 92.38 83 TRP A C 1
ATOM 665 O O . TRP A 1 83 ? -20.210 0.194 5.247 1.00 92.38 83 TRP A O 1
ATOM 675 N N . TRP A 1 84 ? -19.877 -1.997 4.877 1.00 88.88 84 TRP A N 1
ATOM 676 C CA . TRP A 1 84 ? -18.524 -1.836 4.353 1.00 88.88 84 TRP A CA 1
ATOM 677 C C . TRP A 1 84 ? -18.576 -1.257 2.943 1.00 88.88 84 TRP A C 1
ATOM 679 O O . TRP A 1 84 ? -19.226 -1.820 2.061 1.00 88.88 84 TRP A O 1
ATOM 689 N N . LEU A 1 85 ? -17.874 -0.147 2.725 1.00 88.31 85 LEU A N 1
ATOM 690 C CA . LEU A 1 85 ? -17.746 0.444 1.402 1.00 88.31 85 LEU A CA 1
ATOM 691 C C . LEU A 1 85 ? -16.650 -0.291 0.622 1.00 88.31 85 LEU A C 1
ATOM 693 O O . LEU A 1 85 ? -15.492 -0.312 1.036 1.00 88.31 85 LEU A O 1
ATOM 697 N N . ILE A 1 86 ? -17.014 -0.886 -0.512 1.00 84.62 86 ILE A N 1
ATOM 698 C CA . ILE A 1 86 ? -16.062 -1.519 -1.428 1.00 84.62 86 ILE A CA 1
ATOM 699 C C . ILE A 1 86 ? -15.936 -0.625 -2.656 1.00 84.62 86 ILE A C 1
ATOM 701 O O . ILE A 1 86 ? -16.842 -0.558 -3.483 1.00 84.62 86 ILE A O 1
ATOM 705 N N . ALA A 1 87 ? -14.801 0.061 -2.775 1.00 84.38 87 ALA A N 1
ATOM 706 C CA . ALA A 1 87 ? -14.444 0.755 -4.003 1.00 84.38 87 ALA A CA 1
ATOM 707 C C . ALA A 1 87 ? -13.879 -0.260 -5.006 1.00 84.38 87 ALA A C 1
ATOM 709 O O . ALA A 1 87 ? -12.853 -0.892 -4.747 1.00 84.38 87 ALA A O 1
ATOM 710 N N . VAL A 1 88 ? -14.553 -0.420 -6.146 1.00 83.12 88 VAL A N 1
ATOM 711 C CA . VAL A 1 88 ? -14.072 -1.235 -7.266 1.00 83.12 88 VAL A CA 1
ATOM 712 C C . VAL A 1 88 ? -13.565 -0.290 -8.342 1.00 83.12 88 VAL A C 1
ATOM 714 O O . VAL A 1 88 ? -14.346 0.420 -8.970 1.00 83.12 88 VAL A O 1
ATOM 717 N N . ASP A 1 89 ? -12.252 -0.270 -8.541 1.00 82.38 89 ASP A N 1
ATOM 718 C CA . ASP A 1 89 ? -11.650 0.430 -9.667 1.00 82.38 89 ASP A CA 1
ATOM 719 C C . ASP A 1 89 ? -11.611 -0.503 -10.887 1.00 82.38 89 ASP A C 1
ATOM 721 O O . ASP A 1 89 ? -11.027 -1.587 -10.844 1.00 82.38 89 ASP A O 1
ATOM 725 N N . GLY A 1 90 ? -12.260 -0.076 -11.971 1.00 76.94 90 GLY A N 1
ATOM 726 C CA . GLY A 1 90 ? -12.306 -0.784 -13.249 1.00 76.94 90 GLY A CA 1
ATOM 727 C C . GLY A 1 90 ? -11.073 -0.566 -14.131 1.00 76.94 90 GLY A C 1
ATOM 728 O O . GLY A 1 90 ? -11.072 -1.014 -15.277 1.00 76.94 90 GLY A O 1
ATOM 729 N N . THR A 1 91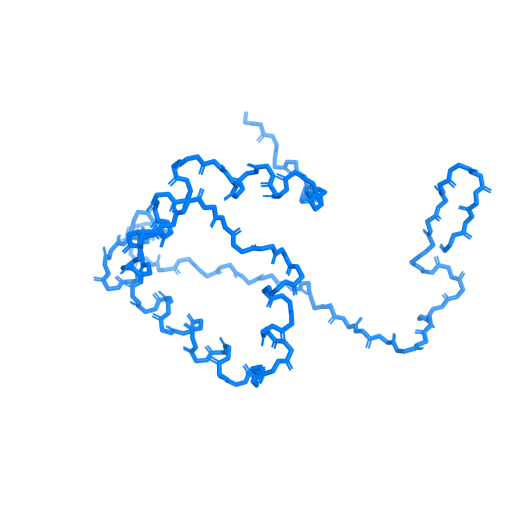 ? -10.027 0.117 -13.650 1.00 76.12 91 THR A N 1
ATOM 730 C CA . THR A 1 91 ? -8.793 0.337 -14.419 1.00 76.12 91 THR A CA 1
ATOM 731 C C . THR A 1 91 ? -7.930 -0.931 -14.518 1.00 76.12 91 THR A C 1
ATOM 733 O O . THR A 1 91 ? -6.831 -1.049 -13.976 1.00 76.12 91 THR A O 1
ATOM 736 N N . GLY A 1 92 ? -8.406 -1.920 -15.273 1.00 65.38 92 GLY A N 1
ATOM 737 C CA . GLY A 1 92 ? -7.588 -3.056 -15.683 1.00 65.38 92 GLY A CA 1
ATOM 738 C C . GLY A 1 92 ? -6.388 -2.577 -16.505 1.00 65.38 92 GLY A C 1
ATOM 739 O O . GLY A 1 92 ? -6.546 -2.010 -17.586 1.00 65.38 92 GLY A O 1
ATOM 740 N N . ARG A 1 93 ? -5.165 -2.796 -16.010 1.00 67.00 93 ARG A N 1
ATOM 741 C CA . ARG A 1 93 ? -3.943 -2.570 -16.793 1.00 67.00 93 ARG A CA 1
ATOM 742 C C . ARG A 1 93 ? -3.569 -3.846 -17.524 1.00 67.00 93 ARG A C 1
ATOM 744 O O . ARG A 1 93 ? -3.197 -4.831 -16.895 1.00 67.00 93 ARG A O 1
ATOM 751 N N . VAL A 1 94 ? -3.616 -3.796 -18.850 1.00 66.81 94 VAL A N 1
ATOM 752 C CA . VAL A 1 94 ? -3.093 -4.856 -19.712 1.00 66.81 94 VAL A CA 1
ATOM 753 C C . VAL A 1 94 ? -1.695 -4.457 -20.169 1.00 66.81 94 VAL A C 1
ATOM 755 O O . VAL A 1 94 ? -1.481 -3.340 -20.645 1.00 66.81 94 VAL A O 1
ATOM 758 N N . THR A 1 95 ? -0.729 -5.349 -19.988 1.00 70.06 95 THR A N 1
ATOM 759 C CA . THR A 1 95 ? 0.648 -5.158 -20.451 1.00 70.06 95 THR A CA 1
ATOM 760 C C . THR A 1 95 ? 0.885 -6.001 -21.688 1.00 70.06 95 THR A C 1
ATOM 762 O O . THR A 1 95 ? 0.690 -7.214 -21.654 1.00 70.06 95 THR A O 1
ATOM 765 N N . TYR A 1 96 ? 1.355 -5.364 -22.754 1.00 76.31 96 TYR A N 1
ATOM 766 C CA . TYR A 1 96 ? 1.727 -6.021 -24.000 1.00 76.31 96 TYR A CA 1
ATOM 767 C C . TYR A 1 96 ? 3.235 -5.880 -24.210 1.00 76.31 96 TYR A C 1
ATOM 769 O O . TYR A 1 96 ? 3.823 -4.847 -23.895 1.00 76.31 96 TYR A O 1
ATOM 777 N N . ASN A 1 97 ? 3.864 -6.909 -24.771 1.00 78.38 97 ASN A N 1
ATOM 778 C CA . ASN A 1 97 ? 5.261 -6.874 -25.220 1.00 78.38 97 ASN A CA 1
ATOM 779 C C . ASN A 1 97 ? 5.436 -6.156 -26.574 1.00 78.38 97 ASN A C 1
ATOM 781 O O . ASN A 1 97 ? 6.548 -6.070 -27.090 1.00 78.38 97 ASN A O 1
ATOM 785 N N . LYS A 1 98 ? 4.344 -5.642 -27.149 1.00 81.62 98 LYS A N 1
ATOM 786 C CA . LYS A 1 98 ? 4.304 -4.844 -28.377 1.00 81.62 98 LYS A CA 1
ATOM 787 C C . LYS A 1 98 ? 3.409 -3.620 -28.157 1.00 81.62 98 LYS A C 1
ATOM 789 O O . LYS A 1 98 ? 2.477 -3.703 -27.354 1.00 81.62 98 LYS A O 1
ATOM 794 N N . PRO A 1 99 ? 3.658 -2.490 -28.840 1.00 78.44 99 PRO A N 1
ATOM 795 C CA . PRO A 1 99 ? 2.753 -1.349 -28.783 1.00 78.44 99 PRO A CA 1
ATOM 796 C C . PRO A 1 99 ? 1.355 -1.761 -29.258 1.00 78.44 99 PRO A C 1
ATOM 798 O O . PRO A 1 99 ? 1.218 -2.443 -30.269 1.00 78.44 99 PRO A O 1
ATOM 801 N N . HIS A 1 100 ? 0.325 -1.333 -28.524 1.00 78.19 100 HIS A N 1
ATOM 802 C CA . HIS A 1 100 ? -1.076 -1.605 -28.865 1.00 78.19 100 HIS A CA 1
ATOM 803 C C . HIS A 1 100 ? -1.442 -1.046 -30.252 1.00 78.19 100 HIS A C 1
ATOM 805 O O . HIS A 1 100 ? -2.097 -1.722 -31.038 1.00 78.19 100 HIS A O 1
ATOM 811 N N . CYS A 1 101 ? -0.998 0.179 -30.561 1.00 83.56 101 CYS A N 1
ATOM 812 C CA . CYS A 1 101 ? -1.134 0.801 -31.879 1.00 83.56 101 CYS A CA 1
ATOM 813 C C . CYS A 1 101 ? -0.097 1.933 -32.067 1.00 83.56 101 CYS A C 1
ATOM 815 O O . CYS A 1 101 ? 0.550 2.325 -31.090 1.00 83.56 101 CYS A O 1
ATOM 817 N N . PRO A 1 102 ? 0.034 2.520 -33.276 1.00 81.38 102 PRO A N 1
ATOM 818 C CA . PRO A 1 102 ? 0.977 3.609 -33.544 1.00 81.38 102 P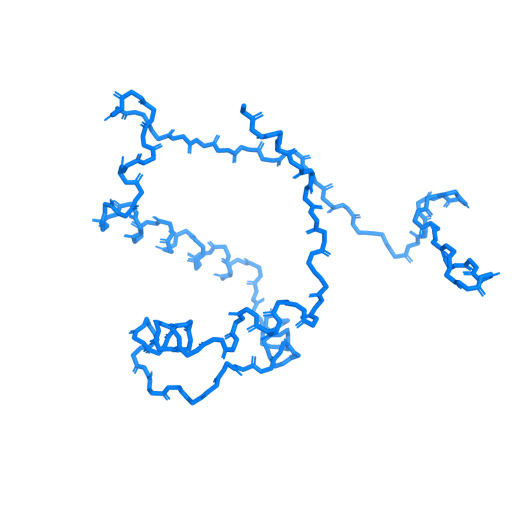RO A CA 1
ATOM 819 C C . PRO A 1 102 ? 0.691 4.919 -32.803 1.00 81.38 102 PRO A C 1
ATOM 821 O O . PRO A 1 102 ? 1.511 5.825 -32.877 1.00 81.38 102 PRO A O 1
ATOM 824 N N . HIS A 1 103 ? -0.453 5.078 -32.138 1.00 81.75 103 HIS A N 1
ATOM 825 C CA . HIS A 1 103 ? -0.869 6.351 -31.531 1.00 81.75 103 HIS A CA 1
ATOM 826 C C . HIS A 1 103 ? -0.899 6.315 -29.999 1.00 81.75 103 HIS A C 1
ATOM 828 O O . HIS A 1 103 ? -0.797 7.359 -29.358 1.00 81.75 103 HIS A O 1
ATOM 834 N N . CYS A 1 104 ? -1.021 5.132 -29.397 1.00 80.81 104 CYS A N 1
ATOM 835 C CA . CYS A 1 104 ? -1.093 4.980 -27.947 1.00 80.81 104 CYS A CA 1
ATOM 836 C C . CYS A 1 104 ? 0.287 5.086 -27.280 1.00 80.81 104 CYS A C 1
ATOM 838 O O . CYS A 1 104 ? 1.307 4.767 -27.882 1.00 80.81 104 CYS A O 1
ATOM 840 N N . LEU A 1 105 ? 0.288 5.472 -25.996 1.00 75.25 105 LEU A N 1
ATOM 841 C CA . LEU A 1 105 ? 1.465 5.507 -25.110 1.00 75.25 105 LEU A CA 1
ATOM 842 C C . LEU A 1 105 ? 2.630 6.395 -25.585 1.00 75.25 105 LEU A C 1
ATOM 844 O O . LEU A 1 105 ? 3.730 6.269 -25.055 1.00 75.25 105 LEU A O 1
ATOM 848 N N . LYS A 1 106 ? 2.377 7.326 -26.512 1.00 81.38 106 LYS A N 1
ATOM 849 C CA . LYS A 1 106 ? 3.363 8.312 -26.954 1.00 81.38 106 LYS A CA 1
ATOM 850 C C . LYS A 1 106 ? 3.493 9.457 -25.959 1.00 81.38 106 LYS A C 1
ATOM 852 O O . LYS A 1 106 ? 2.490 10.019 -25.522 1.00 81.38 106 LYS A O 1
ATOM 857 N N . MET A 1 107 ? 4.720 9.840 -25.637 1.00 79.19 107 MET A N 1
ATOM 858 C CA . MET A 1 107 ? 5.005 10.994 -24.787 1.00 79.19 107 MET A CA 1
ATOM 859 C C . MET A 1 107 ? 6.146 11.818 -25.376 1.00 79.19 107 MET A C 1
ATOM 861 O O . MET A 1 107 ? 7.243 11.306 -25.601 1.00 79.19 107 MET A O 1
ATOM 865 N N . THR A 1 108 ? 5.891 13.107 -25.605 1.00 83.06 108 THR A N 1
ATOM 866 C CA . THR A 1 108 ? 6.898 14.057 -26.088 1.00 83.06 108 THR A CA 1
ATOM 867 C C . THR A 1 108 ? 7.497 14.817 -24.915 1.00 83.06 108 THR A C 1
ATOM 869 O O . THR A 1 108 ? 6.795 15.537 -24.211 1.00 83.06 108 THR A O 1
ATOM 872 N N . VAL A 1 109 ? 8.806 14.675 -24.707 1.00 81.19 109 VAL A N 1
ATOM 873 C CA . VAL A 1 109 ? 9.552 15.424 -23.687 1.00 81.19 109 VAL A CA 1
ATOM 874 C C . VAL A 1 109 ? 10.742 16.091 -24.365 1.00 81.19 109 VAL A C 1
ATOM 876 O O . VAL A 1 109 ? 11.552 15.414 -24.998 1.00 81.19 109 VAL A O 1
ATOM 879 N N . GLY A 1 110 ? 10.832 17.421 -24.272 1.00 80.31 110 GLY A N 1
ATOM 880 C CA . GLY A 1 110 ? 11.929 18.193 -24.872 1.00 80.31 110 GLY A CA 1
ATOM 881 C C . GLY A 1 110 ? 12.073 17.990 -26.388 1.00 80.31 110 GLY A C 1
ATOM 882 O O . GLY A 1 110 ? 13.185 17.815 -26.876 1.00 80.31 110 GLY A O 1
ATOM 883 N N . GLY A 1 111 ? 10.955 17.919 -27.122 1.00 83.81 111 GLY A N 1
ATOM 884 C CA . GLY A 1 111 ? 10.941 17.743 -28.583 1.00 83.81 111 GLY A CA 1
ATOM 885 C C . GLY A 1 111 ? 11.172 16.311 -29.084 1.00 83.81 111 GLY A C 1
ATOM 886 O O . GLY A 1 111 ? 11.149 16.080 -30.288 1.00 83.81 111 GLY A O 1
ATOM 887 N N . LYS A 1 112 ? 11.361 15.331 -28.190 1.00 68.25 112 LYS A N 1
ATOM 888 C CA . LYS A 1 112 ? 11.522 13.914 -28.553 1.00 68.25 112 LYS A CA 1
ATOM 889 C C . LYS A 1 112 ? 10.297 13.118 -28.126 1.00 68.25 112 LYS A C 1
ATOM 891 O O . LYS A 1 112 ? 9.953 13.121 -26.946 1.00 68.25 112 LYS A O 1
ATOM 896 N N . THR A 1 113 ? 9.669 12.421 -29.069 1.00 79.44 113 THR A N 1
ATOM 897 C CA . THR A 1 113 ? 8.534 11.524 -28.807 1.00 79.44 113 THR A CA 1
ATOM 898 C C . THR A 1 113 ? 9.044 10.105 -28.576 1.00 79.44 113 THR A C 1
ATOM 900 O O . THR A 1 113 ? 9.778 9.577 -29.411 1.00 79.44 113 THR A O 1
ATOM 903 N N . ARG A 1 114 ? 8.677 9.507 -27.441 1.00 61.75 114 ARG A N 1
ATOM 904 C CA . ARG A 1 114 ? 8.877 8.083 -27.136 1.00 61.75 114 ARG A CA 1
ATOM 905 C C . ARG A 1 114 ? 7.552 7.352 -27.119 1.00 61.75 114 ARG A C 1
ATOM 907 O O . ARG A 1 114 ? 6.556 8.017 -26.759 1.00 61.75 114 ARG A O 1
#

Secondary structure (DSSP, 8-state):
-----------HHHHHHHHTSHHHHHHHHHHHTS--SSPPPHHHHHHHHHHS-HHHHHHHHHHHHHHHHHTTTTGGG-BTTTB-------------SS-SSSSTT--EETTEE-

Foldseek 3Di:
DDDPDPDDPQPPVNVQVVCQPPVNQVVVCVVVVHNGNGDDDPVVVVVVVVVDDPVVVVVVVVVVVVVCVVVCVCQVVADVSPHDDDDDDPPDDDDDPDDPDPPPPWDDDPNDID

Sequence (114 aa):
MPGVAGSSRVSRRQMDFLFNSPEFVGNLGTLSRQKLDRIPHNDTLAYLCRRISPNELHRLRVHMVRSLIRSWALDGGRLFGKWWLIAVDGTGRVTYNKPHCPHCLKMTVGGKTR

Radius of gyration: 19.27 Å; chains: 1; bounding box: 41×38×48 Å

pLDDT: mean 80.29, std 15.22, range [30.33, 94.25]